Protein AF-A0A172WGR8-F1 (afdb_monomer)

Organism: NCBI:txid1712654

Secondary structure (DSSP, 8-state):
-GGGT--SPPP------PPP--SEEEEEESS-SS-TTEEEEEEEES-THHHHTT-SPPEEEEEE-PPPPP---

Radius of gyration: 17.81 Å; Cα contacts (8 Å, |Δi|>4): 87; chains: 1; bounding box: 34×48×36 Å

pLDDT: mean 84.31, std 12.98, range [53.75, 97.44]

Sequence (73 aa):
MKRLGIDREAKMAVVVQRQVNPKLSGVLFTRSPNELDKALVEFVKGFPEKLVGGKRAVSVSFFRATPPRSKTP

Mean predicted aligned error: 8.57 Å

Structure (mmCIF, N/CA/C/O backbone):
data_AF-A0A172WGR8-F1
#
_entry.id   AF-A0A172WGR8-F1
#
loop_
_atom_site.group_PDB
_atom_site.id
_atom_site.type_symbol
_atom_site.label_atom_id
_atom_site.label_alt_id
_atom_site.label_comp_id
_atom_site.label_asym_id
_atom_site.label_entity_id
_atom_site.label_seq_id
_atom_site.pdbx_PDB_ins_code
_atom_site.Cartn_x
_atom_site.Cartn_y
_atom_site.Cartn_z
_atom_site.occupancy
_atom_site.B_iso_or_equiv
_atom_site.auth_seq_id
_atom_site.auth_comp_id
_atom_site.auth_asym_id
_atom_site.auth_atom_id
_atom_site.pdbx_PDB_model_num
ATOM 1 N N . MET A 1 1 ? -11.768 15.307 -16.529 1.00 54.81 1 MET A N 1
ATOM 2 C CA . MET A 1 1 ? -12.106 13.868 -16.647 1.00 54.81 1 MET A CA 1
ATOM 3 C C . MET A 1 1 ? -11.909 13.287 -18.051 1.00 54.81 1 MET A C 1
ATOM 5 O O . MET A 1 1 ? -11.524 12.131 -18.125 1.00 54.81 1 MET A O 1
ATOM 9 N N . LYS A 1 2 ? -12.017 14.066 -19.145 1.00 58.34 2 LYS A N 1
ATOM 10 C CA . LYS A 1 2 ? -11.723 13.597 -20.523 1.00 58.34 2 LYS A CA 1
ATOM 11 C C . LYS A 1 2 ? -10.364 12.893 -20.723 1.00 58.34 2 LYS A C 1
ATOM 13 O O . LYS A 1 2 ? -10.292 11.964 -21.509 1.00 58.34 2 LYS A O 1
ATOM 18 N N . ARG A 1 3 ? -9.302 13.273 -19.988 1.00 77.50 3 ARG A N 1
ATOM 19 C CA . ARG A 1 3 ? -7.983 12.590 -20.040 1.00 77.50 3 ARG A CA 1
ATOM 20 C C . ARG A 1 3 ? -8.011 11.123 -19.582 1.00 77.50 3 ARG A C 1
ATOM 22 O O . ARG A 1 3 ? -7.110 10.382 -19.939 1.00 77.50 3 ARG A O 1
ATOM 29 N N . LEU A 1 4 ? -9.008 10.731 -18.789 1.00 81.88 4 LEU A N 1
ATOM 30 C CA . LEU A 1 4 ? -9.187 9.365 -18.288 1.00 81.88 4 LEU A CA 1
ATOM 31 C C . LEU A 1 4 ? -10.287 8.604 -19.054 1.00 81.88 4 LEU A C 1
ATOM 33 O O . LEU A 1 4 ? -10.627 7.498 -18.656 1.00 81.88 4 LEU A O 1
ATOM 37 N N . GLY A 1 5 ? -10.873 9.198 -20.107 1.00 84.69 5 GLY A N 1
ATOM 38 C CA . GLY A 1 5 ? -11.973 8.588 -20.870 1.00 84.69 5 GLY A CA 1
ATOM 39 C C . GLY A 1 5 ? -13.259 8.376 -20.064 1.00 84.69 5 GLY A C 1
ATOM 40 O O . GLY A 1 5 ? -14.052 7.495 -20.377 1.00 84.69 5 GLY A O 1
ATOM 41 N N . ILE A 1 6 ? -13.448 9.127 -18.974 1.00 84.50 6 ILE A N 1
ATOM 42 C CA . ILE A 1 6 ? -14.660 9.027 -18.158 1.00 84.50 6 ILE A CA 1
ATOM 43 C C . ILE A 1 6 ? -15.680 10.017 -18.718 1.00 84.50 6 ILE A C 1
ATOM 45 O O . ILE A 1 6 ? -15.605 11.220 -18.451 1.00 84.50 6 ILE A O 1
ATOM 49 N N . ASP A 1 7 ? -16.609 9.482 -19.508 1.00 81.19 7 ASP A N 1
ATOM 50 C CA . ASP A 1 7 ? -17.583 10.255 -20.294 1.00 81.19 7 ASP A CA 1
ATOM 51 C C . ASP A 1 7 ? -18.931 10.444 -19.583 1.00 81.19 7 ASP A C 1
ATOM 53 O O . ASP A 1 7 ? -19.823 11.130 -20.080 1.00 81.19 7 ASP A O 1
ATOM 57 N N . ARG A 1 8 ? -19.094 9.829 -18.409 1.00 82.62 8 ARG A N 1
ATOM 58 C CA . ARG A 1 8 ? -20.301 9.902 -17.578 1.00 82.62 8 ARG A CA 1
ATOM 59 C C . ARG A 1 8 ? -19.979 10.527 -16.230 1.00 82.62 8 ARG A C 1
ATOM 61 O O . ARG A 1 8 ? -18.828 10.534 -15.797 1.00 82.62 8 ARG A O 1
ATOM 68 N N . GLU A 1 9 ? -21.009 11.014 -15.549 1.00 86.19 9 GLU A N 1
ATOM 69 C CA . GLU A 1 9 ? -20.876 11.502 -14.180 1.00 86.19 9 GLU A CA 1
ATOM 70 C C . GLU A 1 9 ? -20.391 10.368 -13.260 1.00 86.19 9 GLU A C 1
ATOM 72 O O . GLU A 1 9 ? -21.013 9.306 -13.158 1.00 86.19 9 GLU A O 1
ATOM 77 N N . ALA A 1 10 ? -19.231 10.571 -12.633 1.00 86.19 10 ALA A N 1
ATOM 78 C CA . ALA A 1 10 ? -18.623 9.581 -11.759 1.00 86.19 10 ALA A CA 1
ATOM 79 C C . ALA A 1 10 ? -19.389 9.514 -10.432 1.00 86.19 10 ALA A C 1
ATOM 81 O O . ALA A 1 10 ? -19.479 10.501 -9.704 1.00 86.19 10 ALA A O 1
ATOM 82 N N . LYS A 1 11 ? -19.916 8.334 -10.096 1.00 90.12 11 LYS A N 1
ATOM 83 C CA . LYS A 1 11 ? -20.513 8.071 -8.780 1.00 90.12 11 LYS A CA 1
ATOM 84 C C . LYS A 1 11 ? -19.424 7.659 -7.789 1.00 90.12 11 LYS A C 1
ATOM 86 O O . LYS A 1 11 ? -18.497 6.942 -8.159 1.00 90.12 11 LYS A O 1
ATOM 91 N N . MET A 1 12 ? -19.557 8.072 -6.529 1.00 92.62 12 MET A N 1
ATOM 92 C CA . MET A 1 12 ? -18.612 7.747 -5.457 1.00 92.62 12 MET A CA 1
ATOM 93 C C . MET A 1 12 ? -19.268 6.836 -4.419 1.00 92.62 12 MET A C 1
ATOM 95 O O . MET A 1 12 ? -20.313 7.169 -3.866 1.00 92.62 12 MET A O 1
ATOM 99 N N . ALA A 1 13 ? -18.635 5.698 -4.144 1.00 96.12 13 ALA A N 1
ATOM 100 C CA . ALA A 1 13 ? -18.963 4.848 -3.005 1.00 96.12 13 ALA A CA 1
ATOM 101 C C . ALA A 1 13 ? -18.016 5.160 -1.836 1.00 96.12 13 ALA A C 1
ATOM 103 O O . ALA A 1 13 ? -16.858 5.517 -2.053 1.00 96.12 13 ALA A O 1
ATOM 104 N N . VAL A 1 14 ? -18.502 5.010 -0.602 1.00 96.31 14 VAL A N 1
ATOM 105 C CA . VAL A 1 14 ? -17.720 5.250 0.620 1.00 96.31 14 VAL A CA 1
ATOM 106 C C . VAL A 1 14 ? -17.436 3.922 1.307 1.00 96.31 14 VAL A C 1
ATOM 108 O O . VAL A 1 14 ? -18.353 3.151 1.581 1.00 96.31 14 VAL A O 1
ATOM 111 N N . VAL A 1 15 ? -16.163 3.671 1.609 1.00 95.94 15 VAL A N 1
ATOM 112 C CA . VAL A 1 15 ? -15.734 2.510 2.394 1.00 95.94 15 VAL A CA 1
ATOM 113 C C . VAL A 1 15 ? -15.514 2.948 3.836 1.00 95.94 15 VAL A C 1
ATOM 115 O O . VAL A 1 15 ? -14.649 3.777 4.112 1.00 95.94 15 VAL A O 1
ATOM 118 N N . VAL A 1 16 ? -16.280 2.367 4.757 1.00 97.12 16 VAL A N 1
ATOM 119 C CA . VAL A 1 16 ? -16.069 2.515 6.201 1.00 97.12 16 VAL A CA 1
ATOM 120 C C . VAL A 1 16 ? -15.396 1.247 6.706 1.00 97.12 16 VAL A C 1
ATOM 122 O O . VAL A 1 16 ? -15.941 0.154 6.580 1.00 97.12 16 VAL A O 1
ATOM 125 N N . GLN A 1 17 ? -14.202 1.392 7.271 1.00 96.00 17 GLN A N 1
ATOM 126 C CA . GLN A 1 17 ? -13.423 0.283 7.814 1.00 96.00 17 GLN A CA 1
ATOM 127 C C . GLN A 1 17 ? -12.972 0.593 9.239 1.00 96.00 17 GLN A C 1
ATOM 129 O O . GLN A 1 17 ? -12.682 1.741 9.578 1.00 96.00 17 GLN A O 1
ATOM 134 N N . ARG A 1 18 ? -12.877 -0.441 10.078 1.00 97.44 18 ARG A N 1
ATOM 135 C CA . ARG A 1 18 ? -12.287 -0.309 11.412 1.00 97.44 18 ARG A CA 1
ATOM 136 C C . ARG A 1 18 ? -10.805 0.046 11.281 1.00 97.44 18 ARG A C 1
ATOM 138 O O . ARG A 1 18 ? -10.062 -0.641 10.584 1.00 97.44 18 ARG A O 1
ATOM 145 N N . GLN A 1 19 ? -10.363 1.068 12.008 1.00 95.31 19 GLN A N 1
ATOM 146 C CA . GLN A 1 19 ? -8.952 1.439 12.051 1.00 95.31 19 GLN A CA 1
ATOM 147 C C . GLN A 1 19 ? -8.129 0.386 12.808 1.00 95.31 19 GLN A C 1
ATOM 149 O O . GLN A 1 19 ? -8.476 -0.030 13.917 1.00 95.31 19 GLN A O 1
ATOM 154 N N . VAL A 1 20 ? -7.014 -0.025 12.210 1.00 94.50 20 VAL A N 1
ATOM 155 C CA . VAL A 1 20 ? -5.989 -0.866 12.843 1.00 94.50 20 VAL A CA 1
ATOM 156 C C . VAL A 1 20 ? -4.902 0.049 13.412 1.00 94.50 20 VAL A C 1
ATOM 158 O O . VAL A 1 20 ? -4.628 1.092 12.826 1.00 94.50 20 VAL A O 1
ATOM 161 N N . ASN A 1 21 ? -4.270 -0.324 14.532 1.00 95.69 21 ASN A N 1
ATOM 162 C CA . ASN A 1 21 ? -3.108 0.382 15.095 1.00 95.69 21 ASN A CA 1
ATOM 163 C C . ASN A 1 21 ? -1.801 -0.385 14.781 1.00 95.69 21 ASN A C 1
ATOM 165 O O . ASN A 1 21 ? -1.344 -1.182 15.607 1.00 95.69 21 ASN A O 1
ATOM 169 N N . PRO A 1 22 ? -1.230 -0.236 13.570 1.00 95.06 22 PRO A N 1
ATOM 170 C CA . PRO A 1 22 ? -0.099 -1.039 13.126 1.00 95.06 22 PRO A CA 1
ATOM 171 C C . PRO A 1 22 ? 1.227 -0.592 13.749 1.00 95.06 22 PRO A C 1
ATOM 173 O O . PRO A 1 22 ? 1.534 0.597 13.833 1.00 95.06 22 PRO A O 1
ATOM 176 N N . LYS A 1 23 ? 2.088 -1.561 14.081 1.00 95.62 23 LYS A N 1
ATOM 177 C CA . LYS A 1 23 ? 3.505 -1.287 14.389 1.00 95.62 23 LYS A CA 1
ATOM 178 C C . LYS A 1 23 ? 4.282 -0.894 13.125 1.00 95.62 23 LYS A C 1
ATOM 180 O O . LYS A 1 23 ? 5.099 0.026 13.162 1.00 95.62 23 LYS A O 1
ATOM 185 N N . LEU A 1 24 ? 3.995 -1.574 12.015 1.00 93.56 24 LEU A N 1
ATOM 186 C CA . LEU A 1 24 ? 4.533 -1.328 10.677 1.00 93.56 24 LEU A CA 1
ATOM 187 C C . LEU A 1 24 ? 3.391 -1.360 9.664 1.00 93.56 24 LEU A C 1
ATOM 189 O O . LEU A 1 24 ? 2.477 -2.174 9.793 1.00 93.56 24 LEU A O 1
ATOM 193 N N . SER A 1 25 ? 3.466 -0.509 8.653 1.00 94.50 25 SER A N 1
ATOM 194 C CA . SER A 1 25 ? 2.540 -0.503 7.523 1.00 94.50 25 SER A CA 1
ATOM 195 C C . SER A 1 25 ? 3.286 -0.171 6.235 1.00 94.50 25 SER A C 1
ATOM 197 O O . SER A 1 25 ? 4.361 0.431 6.277 1.00 94.50 25 SER A O 1
ATOM 199 N N . GLY A 1 26 ? 2.748 -0.601 5.095 1.00 93.75 26 GLY A N 1
ATOM 200 C CA . GLY A 1 26 ? 3.467 -0.517 3.834 1.00 93.75 26 GLY A CA 1
ATOM 201 C C . GLY A 1 26 ? 2.646 -0.885 2.607 1.00 93.75 26 GLY A C 1
ATOM 202 O O . GLY A 1 26 ? 1.467 -1.220 2.714 1.00 93.75 26 GLY A O 1
ATOM 203 N N . VAL A 1 27 ? 3.306 -0.839 1.454 1.00 94.12 27 VAL A N 1
ATOM 204 C CA . VAL A 1 27 ? 2.796 -1.287 0.157 1.00 94.12 27 VAL A CA 1
ATOM 205 C C . VAL A 1 27 ? 3.716 -2.384 -0.371 1.00 94.12 27 VAL A C 1
ATOM 207 O O . VAL A 1 27 ? 4.939 -2.298 -0.262 1.00 94.12 27 VAL A O 1
ATOM 210 N N . LEU A 1 28 ? 3.113 -3.424 -0.942 1.00 93.94 28 LEU A N 1
ATOM 211 C CA . LEU A 1 28 ? 3.805 -4.474 -1.678 1.00 93.94 28 LEU A CA 1
ATOM 212 C C . LEU A 1 28 ? 3.392 -4.387 -3.143 1.00 93.94 28 LEU A C 1
ATOM 214 O O . LEU A 1 28 ? 2.220 -4.558 -3.476 1.00 93.94 28 LEU A O 1
ATOM 218 N N . PHE A 1 29 ? 4.375 -4.217 -4.012 1.00 94.44 29 PHE A N 1
ATOM 219 C CA . PHE A 1 29 ? 4.238 -4.494 -5.430 1.00 94.44 29 PHE A CA 1
ATOM 220 C C . PHE A 1 29 ? 4.802 -5.889 -5.677 1.00 94.44 29 PHE A C 1
ATOM 222 O O . PHE A 1 29 ? 6.009 -6.107 -5.589 1.00 94.44 29 PHE A O 1
ATOM 229 N N . THR A 1 30 ? 3.932 -6.851 -5.981 1.00 92.88 30 THR A N 1
ATOM 230 C CA . THR A 1 30 ? 4.3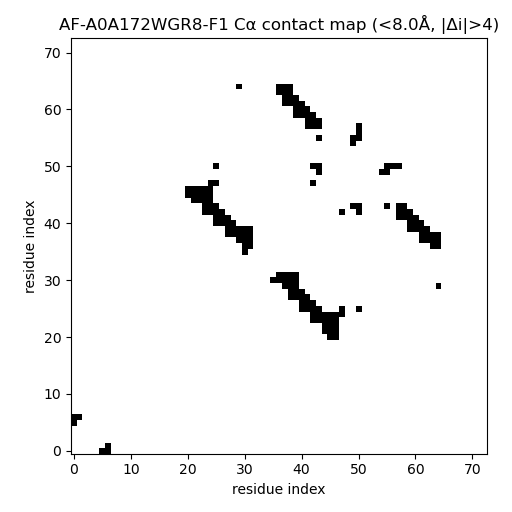49 -8.220 -6.340 1.00 92.88 30 THR A CA 1
ATOM 231 C C . THR A 1 30 ? 5.187 -8.249 -7.617 1.00 92.88 30 THR A C 1
ATOM 233 O O . THR A 1 30 ? 5.995 -9.154 -7.804 1.00 92.88 30 THR A O 1
ATOM 236 N N . ARG A 1 31 ? 5.022 -7.223 -8.457 1.00 92.00 31 ARG A N 1
ATOM 237 C CA . ARG A 1 31 ? 5.864 -6.891 -9.599 1.00 92.00 31 ARG A CA 1
ATOM 238 C C . ARG A 1 31 ? 6.217 -5.410 -9.522 1.00 92.00 31 ARG A C 1
ATOM 240 O O . ARG A 1 31 ? 5.316 -4.574 -9.561 1.00 92.00 31 ARG A O 1
ATOM 247 N N . SER A 1 32 ? 7.497 -5.085 -9.376 1.00 92.38 32 SER A N 1
ATOM 248 C CA . SER A 1 32 ? 7.961 -3.706 -9.257 1.00 92.38 32 SER A CA 1
ATOM 249 C C . SER A 1 32 ? 7.620 -2.942 -10.538 1.00 92.38 32 SER A C 1
ATOM 251 O O . SER A 1 32 ? 7.842 -3.463 -11.633 1.00 92.38 32 SER A O 1
ATOM 253 N N . PRO A 1 33 ? 7.098 -1.710 -10.423 1.00 90.94 33 PRO A N 1
ATOM 254 C CA . PRO A 1 33 ? 6.741 -0.900 -11.584 1.00 90.94 33 PRO A CA 1
ATOM 255 C C . PRO A 1 33 ? 7.960 -0.518 -12.438 1.00 90.94 33 PRO A C 1
ATOM 257 O O . PRO A 1 33 ? 7.803 -0.271 -13.630 1.00 90.94 33 PRO A O 1
ATOM 260 N N . ASN A 1 34 ? 9.162 -0.512 -11.848 1.00 91.31 34 ASN A N 1
ATOM 261 C CA . ASN A 1 34 ? 10.413 -0.168 -12.531 1.00 91.31 34 ASN A CA 1
ATOM 262 C C . ASN A 1 34 ? 11.256 -1.404 -12.896 1.00 91.31 34 ASN A C 1
ATOM 264 O O . ASN A 1 34 ? 12.045 -1.352 -13.832 1.00 91.31 34 ASN A O 1
ATOM 268 N N . GLU A 1 35 ? 11.099 -2.514 -12.165 1.00 91.38 35 GLU A N 1
ATOM 269 C CA . GLU A 1 35 ? 11.886 -3.745 -12.330 1.00 91.38 35 GLU A CA 1
ATOM 270 C C . GLU A 1 35 ? 10.964 -4.966 -12.324 1.00 91.38 35 GLU A C 1
ATOM 272 O O . GLU A 1 35 ? 10.687 -5.583 -11.297 1.00 91.38 35 GLU A O 1
ATOM 277 N N . LEU A 1 36 ? 10.446 -5.298 -13.501 1.00 89.75 36 LEU A N 1
ATOM 278 C CA . LEU A 1 36 ? 9.336 -6.230 -13.675 1.00 89.75 36 LEU A CA 1
ATOM 279 C C . LEU A 1 36 ? 9.604 -7.688 -13.236 1.00 89.75 36 LEU A C 1
ATOM 281 O O . LEU A 1 36 ? 8.672 -8.489 -13.256 1.00 89.75 36 LEU A O 1
ATOM 285 N N . ASP A 1 37 ? 10.833 -8.059 -12.889 1.00 90.25 37 ASP A N 1
ATOM 286 C CA . ASP A 1 37 ? 11.241 -9.375 -12.373 1.00 90.25 37 ASP A CA 1
ATOM 287 C C . ASP A 1 37 ? 11.381 -9.411 -10.836 1.00 90.25 37 ASP A C 1
ATOM 289 O O . ASP A 1 37 ? 11.663 -10.460 -10.245 1.00 90.25 37 ASP A O 1
ATOM 293 N N . LYS A 1 38 ? 11.174 -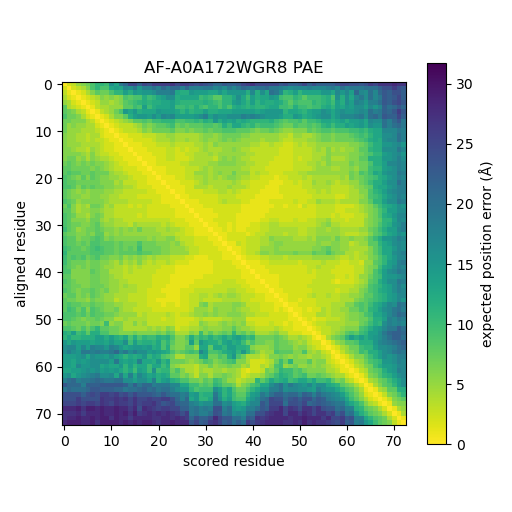8.273 -10.169 1.00 89.06 38 LYS A N 1
ATOM 294 C CA . LYS A 1 38 ? 11.329 -8.121 -8.720 1.00 89.06 38 LYS A CA 1
ATOM 295 C C . LYS A 1 38 ? 10.008 -7.778 -8.051 1.00 89.06 38 LYS A C 1
ATOM 297 O O . LYS A 1 38 ? 9.162 -7.106 -8.628 1.00 89.06 38 LYS A O 1
ATOM 302 N N . ALA A 1 39 ? 9.867 -8.185 -6.798 1.00 92.25 39 ALA A N 1
ATOM 303 C CA . ALA A 1 39 ? 8.899 -7.615 -5.877 1.00 92.25 39 ALA A CA 1
ATOM 304 C C . ALA A 1 39 ? 9.530 -6.424 -5.141 1.00 92.25 39 ALA A C 1
ATOM 306 O O . ALA A 1 39 ? 10.728 -6.427 -4.840 1.00 92.25 39 ALA A O 1
ATOM 307 N N . LEU A 1 40 ? 8.712 -5.421 -4.834 1.00 93.00 40 LEU A N 1
ATOM 308 C CA . LEU A 1 40 ? 9.098 -4.216 -4.106 1.00 93.00 40 LEU A CA 1
ATOM 309 C C . LEU A 1 40 ? 8.229 -4.074 -2.860 1.00 93.00 40 LEU A C 1
ATOM 311 O O . LEU A 1 40 ? 7.002 -4.068 -2.956 1.00 93.00 40 LEU A O 1
ATOM 315 N N . VAL A 1 41 ? 8.872 -3.937 -1.703 1.00 94.25 41 VAL A N 1
ATOM 316 C CA . VAL A 1 41 ? 8.215 -3.628 -0.432 1.00 94.25 41 VAL A CA 1
ATOM 317 C C . VAL A 1 41 ? 8.672 -2.261 0.046 1.00 94.25 41 VAL A C 1
ATOM 319 O O . VAL A 1 41 ? 9.868 -2.007 0.190 1.00 94.25 41 VAL A O 1
ATOM 322 N N . GLU A 1 42 ? 7.702 -1.411 0.345 1.00 93.31 42 GLU A N 1
ATOM 323 C CA . GLU A 1 42 ? 7.896 -0.085 0.917 1.00 93.31 42 GLU A CA 1
ATOM 324 C C . GLU A 1 42 ? 7.142 0.004 2.238 1.00 93.31 42 GLU A C 1
ATOM 326 O O . GLU A 1 42 ? 5.954 -0.311 2.284 1.00 93.31 42 GLU A O 1
ATOM 331 N N . PHE A 1 43 ? 7.800 0.411 3.325 1.00 94.50 43 PHE A N 1
ATOM 332 C CA . PHE A 1 43 ? 7.154 0.431 4.639 1.00 94.50 43 PHE A CA 1
ATOM 333 C C . PHE A 1 43 ? 7.659 1.531 5.578 1.00 94.50 43 PHE A C 1
ATOM 335 O O . PHE A 1 43 ? 8.757 2.075 5.439 1.00 94.50 43 PHE A O 1
ATOM 342 N N . VAL A 1 44 ? 6.827 1.840 6.575 1.00 93.12 44 VAL A N 1
ATOM 343 C CA . VAL A 1 44 ? 7.081 2.806 7.649 1.00 93.12 44 VAL A CA 1
ATOM 344 C C . VAL A 1 44 ? 6.582 2.278 8.996 1.00 93.12 44 VAL A C 1
ATOM 346 O O . VAL A 1 44 ? 5.717 1.406 9.077 1.00 93.12 44 VAL A O 1
ATOM 349 N N . LYS A 1 45 ? 7.103 2.850 10.087 1.00 92.69 45 LYS A N 1
ATOM 350 C CA . LYS A 1 45 ? 6.552 2.653 11.437 1.00 92.69 45 LYS A CA 1
ATOM 351 C C . LYS A 1 45 ? 5.250 3.430 11.622 1.00 92.69 45 LYS A C 1
ATOM 353 O O . LYS A 1 45 ? 5.202 4.630 11.328 1.00 92.69 45 LYS A O 1
ATOM 358 N N . GLY A 1 46 ? 4.254 2.777 12.215 1.00 93.12 46 GLY A N 1
ATOM 359 C CA . GLY A 1 46 ? 2.932 3.353 12.451 1.00 93.12 46 GLY A CA 1
ATOM 360 C C . GLY A 1 46 ? 2.047 3.316 11.206 1.00 93.12 46 GLY A C 1
ATOM 361 O O . GLY A 1 46 ? 2.114 2.372 10.425 1.00 93.12 46 GLY A O 1
ATOM 362 N N . PHE A 1 47 ? 1.208 4.337 11.041 1.00 93.19 47 PHE A N 1
ATOM 363 C CA . PHE A 1 47 ? 0.143 4.378 10.036 1.00 93.19 47 PHE A CA 1
ATOM 364 C C . PHE A 1 47 ? 0.619 4.652 8.586 1.00 93.19 47 PHE A C 1
ATOM 366 O O . PHE A 1 47 ? 1.581 5.412 8.398 1.00 93.19 47 PHE A O 1
ATOM 373 N N . PRO A 1 48 ? -0.056 4.076 7.566 1.00 91.00 48 PRO A N 1
ATOM 374 C CA . PRO A 1 48 ? 0.403 4.068 6.171 1.00 91.00 48 PRO A CA 1
ATOM 375 C C . PRO A 1 48 ? 0.233 5.403 5.441 1.00 91.00 48 PRO A C 1
ATOM 377 O O . PRO A 1 48 ? 0.893 5.641 4.434 1.00 91.00 48 PRO A O 1
ATOM 380 N N . GLU A 1 49 ? -0.598 6.321 5.931 1.00 89.56 49 GLU A N 1
ATOM 381 C CA . GLU A 1 49 ? -0.850 7.614 5.278 1.00 89.56 49 GLU A CA 1
ATOM 382 C C . GLU A 1 49 ? 0.411 8.485 5.264 1.00 89.56 49 GLU A C 1
ATOM 384 O O . GLU A 1 49 ? 0.566 9.362 4.416 1.00 89.56 49 GLU A O 1
ATOM 389 N N . LYS A 1 50 ? 1.349 8.230 6.187 1.00 85.88 50 LYS A N 1
ATOM 390 C CA . LYS A 1 50 ? 2.668 8.877 6.192 1.00 85.88 50 LYS A CA 1
ATOM 391 C C . LYS A 1 50 ? 3.550 8.402 5.037 1.00 85.88 50 LYS A C 1
ATOM 393 O O . LYS A 1 50 ? 4.341 9.204 4.546 1.00 85.88 50 LYS A O 1
ATOM 398 N N . LEU A 1 51 ? 3.408 7.137 4.632 1.00 89.06 51 LEU A N 1
ATOM 399 C CA . LEU A 1 51 ? 4.071 6.556 3.466 1.00 89.06 51 LEU A CA 1
ATOM 400 C C . LEU A 1 51 ? 3.427 7.089 2.182 1.00 89.06 51 LEU A C 1
ATOM 402 O O . LEU A 1 51 ? 4.087 7.770 1.407 1.00 89.06 51 LEU A O 1
ATOM 406 N N . VAL A 1 52 ? 2.121 6.861 2.008 1.00 87.81 52 VAL A N 1
ATOM 407 C CA . VAL A 1 52 ? 1.387 7.231 0.782 1.00 87.81 52 VAL A CA 1
ATOM 408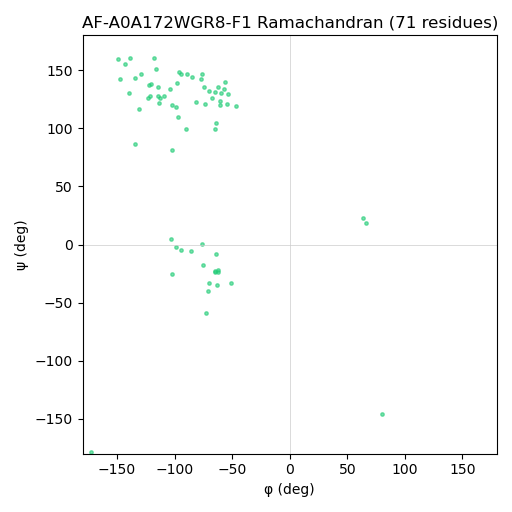 C C . VAL A 1 52 ? 1.372 8.745 0.560 1.00 87.81 52 VAL A C 1
ATOM 410 O O . VAL A 1 52 ? 1.458 9.213 -0.569 1.00 87.81 52 VAL A O 1
ATOM 413 N N . GLY A 1 53 ? 1.312 9.530 1.637 1.00 88.12 53 GLY A N 1
ATOM 414 C CA . GLY A 1 53 ? 1.372 10.988 1.567 1.00 88.12 53 GLY A CA 1
ATOM 415 C C . GLY A 1 53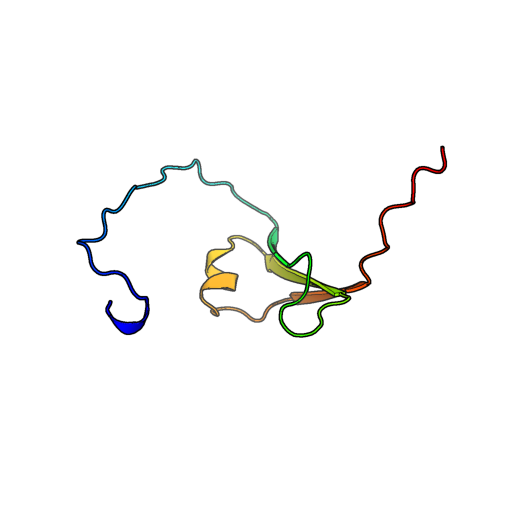 ? 2.772 11.562 1.328 1.00 88.12 53 GLY A C 1
ATOM 416 O O . GLY A 1 53 ? 2.903 12.783 1.340 1.00 88.12 53 GLY A O 1
ATOM 417 N N . GLY A 1 54 ? 3.816 10.731 1.195 1.00 84.75 54 GLY A N 1
ATOM 418 C CA . GLY A 1 54 ? 5.196 11.175 0.949 1.00 84.75 54 GLY A CA 1
ATOM 419 C C . GLY A 1 54 ? 5.828 11.966 2.101 1.00 84.75 54 GLY A C 1
ATOM 420 O O . GLY A 1 54 ? 6.797 12.692 1.904 1.00 84.75 54 GLY A O 1
ATOM 421 N N . LYS A 1 55 ? 5.280 11.866 3.318 1.00 79.19 55 LYS A N 1
ATOM 422 C CA . LYS A 1 55 ? 5.662 12.711 4.468 1.00 79.19 55 LYS A CA 1
ATOM 423 C C . LYS A 1 55 ? 6.863 12.179 5.250 1.00 79.19 55 LYS A C 1
ATOM 425 O O . LYS A 1 55 ? 7.289 12.804 6.221 1.00 79.19 55 LYS A O 1
ATOM 430 N N . ARG A 1 56 ? 7.370 10.995 4.908 1.00 77.12 56 ARG A N 1
ATOM 431 C CA . ARG A 1 56 ? 8.476 10.348 5.617 1.00 77.12 56 ARG A CA 1
ATOM 432 C C . ARG A 1 56 ? 9.319 9.526 4.650 1.00 77.12 56 ARG A C 1
ATOM 434 O O . ARG A 1 56 ? 8.774 8.868 3.771 1.00 77.12 56 ARG A O 1
ATOM 441 N N . ALA A 1 57 ? 10.633 9.538 4.871 1.00 73.81 57 ALA A N 1
ATOM 442 C CA . ALA A 1 57 ? 11.565 8.658 4.177 1.00 73.81 57 ALA A CA 1
ATOM 443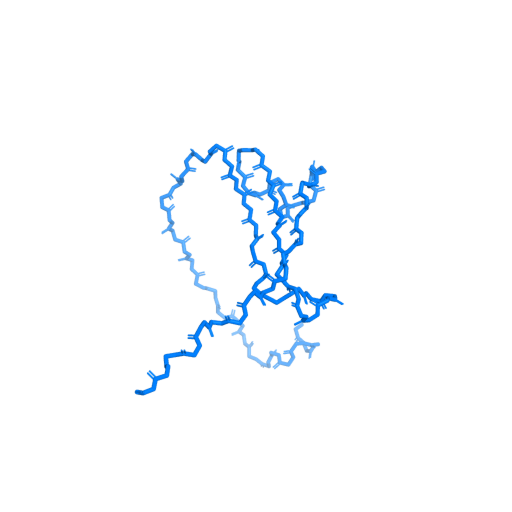 C C . ALA A 1 57 ? 11.179 7.186 4.391 1.00 73.81 57 ALA A C 1
ATOM 445 O O . ALA A 1 57 ? 10.868 6.761 5.509 1.00 73.81 57 ALA A O 1
ATOM 446 N N . VAL A 1 58 ? 11.175 6.435 3.298 1.00 82.88 58 VAL A N 1
ATOM 447 C CA . V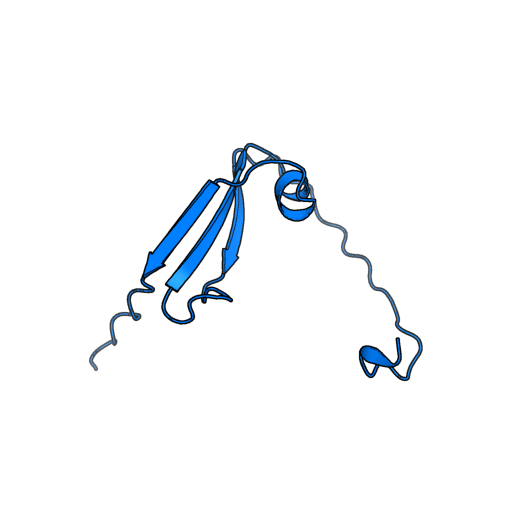AL A 1 58 ? 10.631 5.080 3.223 1.00 82.88 58 VAL A CA 1
ATOM 448 C C . VAL A 1 58 ? 11.757 4.069 3.357 1.00 82.88 58 VAL A C 1
ATOM 450 O O . VAL A 1 58 ? 12.825 4.243 2.772 1.00 82.88 58 VAL A O 1
ATOM 453 N N . SER A 1 59 ? 11.525 2.997 4.112 1.00 84.06 59 SER A N 1
ATOM 454 C CA . SER A 1 59 ? 12.384 1.818 4.028 1.00 84.06 59 SER A CA 1
ATOM 455 C C . SER A 1 59 ? 11.951 0.984 2.827 1.00 84.06 59 SER A C 1
ATOM 457 O O . SER A 1 59 ? 10.788 0.589 2.738 1.00 84.06 59 SER A O 1
ATOM 459 N N . VAL A 1 60 ? 12.885 0.742 1.907 1.00 81.56 60 VAL A N 1
ATOM 460 C CA . VAL A 1 60 ? 12.644 0.062 0.630 1.00 81.56 60 VAL A CA 1
ATOM 461 C C . VAL A 1 60 ? 13.392 -1.266 0.616 1.00 81.56 60 VAL A C 1
ATOM 463 O O . VAL A 1 60 ? 14.548 -1.343 1.033 1.00 81.56 60 VAL A O 1
ATOM 466 N N . SER A 1 61 ? 12.748 -2.334 0.156 1.00 82.00 61 SER A N 1
ATOM 467 C CA . SER A 1 61 ? 13.382 -3.643 -0.012 1.00 82.00 61 SER A CA 1
ATOM 468 C C . SER A 1 61 ? 12.927 -4.304 -1.307 1.00 82.00 61 SER A C 1
ATOM 470 O O . SER A 1 61 ? 11.730 -4.398 -1.578 1.00 82.00 61 SER A O 1
ATOM 472 N N . PHE A 1 62 ? 13.895 -4.780 -2.091 1.00 78.06 62 PHE A N 1
ATOM 473 C CA . PHE A 1 62 ? 13.655 -5.533 -3.318 1.00 78.06 62 PHE A CA 1
ATOM 474 C C . PHE A 1 62 ? 13.908 -7.014 -3.083 1.00 78.06 62 PHE A C 1
ATOM 476 O O . PHE A 1 62 ? 14.943 -7.402 -2.541 1.00 78.06 62 PHE A O 1
ATOM 483 N N . PHE A 1 63 ? 12.988 -7.843 -3.559 1.00 76.56 63 PHE A N 1
ATOM 484 C CA . PHE A 1 63 ? 13.121 -9.292 -3.534 1.00 76.56 63 PHE A CA 1
ATOM 485 C C . PHE A 1 63 ? 13.012 -9.809 -4.962 1.00 76.56 63 PHE A C 1
ATOM 487 O O . PHE A 1 63 ? 12.149 -9.366 -5.717 1.00 76.56 63 PHE A O 1
ATOM 494 N N . ARG A 1 64 ? 13.856 -10.765 -5.358 1.00 68.62 64 ARG A N 1
ATOM 495 C CA . ARG A 1 64 ? 13.563 -11.539 -6.568 1.00 68.62 64 ARG A CA 1
ATOM 496 C C . ARG A 1 64 ? 12.335 -12.385 -6.277 1.00 68.62 64 ARG A C 1
ATOM 498 O O . ARG A 1 64 ? 12.325 -13.105 -5.280 1.00 68.62 64 ARG A O 1
ATOM 505 N N . ALA A 1 65 ? 11.315 -12.283 -7.123 1.00 60.97 65 ALA A N 1
ATOM 506 C CA . ALA A 1 65 ? 10.190 -13.195 -7.037 1.00 60.97 65 ALA A CA 1
ATOM 507 C C . ALA A 1 65 ? 10.730 -14.597 -7.339 1.00 60.97 65 ALA A C 1
ATOM 509 O O . ALA A 1 65 ? 11.066 -14.908 -8.481 1.00 60.97 65 ALA A O 1
ATOM 510 N N . THR A 1 66 ? 10.893 -15.438 -6.318 1.00 59.41 66 THR A N 1
ATOM 511 C CA . THR A 1 66 ? 11.122 -16.860 -6.553 1.00 59.41 66 THR A CA 1
ATOM 512 C C . THR A 1 66 ? 9.893 -17.369 -7.300 1.00 59.41 66 THR A C 1
ATOM 514 O O . THR A 1 66 ? 8.778 -17.183 -6.800 1.00 59.41 66 THR A O 1
ATOM 517 N N . PRO A 1 67 ? 10.043 -17.966 -8.496 1.00 56.22 67 PRO A N 1
ATOM 518 C CA . PRO A 1 67 ? 8.900 -18.546 -9.179 1.00 56.22 67 PRO A CA 1
ATOM 519 C C . PRO A 1 67 ? 8.245 -19.562 -8.233 1.00 56.22 67 PRO A C 1
ATOM 521 O O . PRO A 1 67 ? 8.963 -20.265 -7.508 1.00 56.22 67 PRO A O 1
ATOM 524 N N . PRO A 1 68 ? 6.901 -19.632 -8.183 1.00 55.16 68 PRO A N 1
ATOM 525 C CA . PRO A 1 68 ? 6.238 -20.659 -7.397 1.00 55.16 68 PRO A CA 1
ATOM 526 C C . PRO A 1 68 ? 6.808 -22.008 -7.836 1.00 55.16 68 PRO A C 1
ATOM 528 O O . PRO A 1 68 ? 6.896 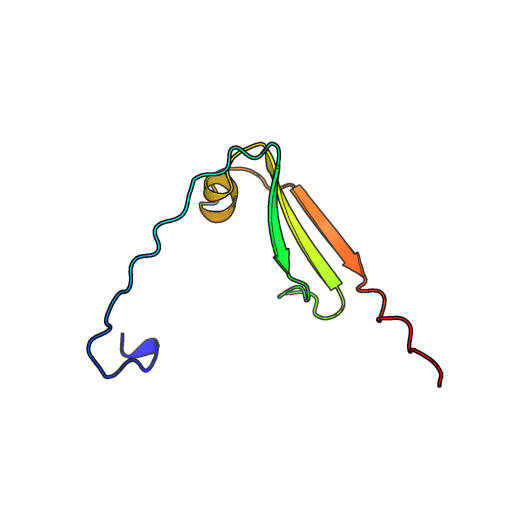-22.265 -9.039 1.00 55.16 68 PRO A O 1
ATOM 531 N N . ARG A 1 69 ? 7.246 -22.842 -6.877 1.00 53.75 69 ARG A N 1
ATOM 532 C CA . ARG A 1 69 ? 7.675 -24.216 -7.175 1.00 53.75 69 ARG A CA 1
ATOM 533 C C . ARG A 1 69 ? 6.604 -24.825 -8.069 1.00 53.75 69 ARG A C 1
ATOM 535 O O . ARG A 1 69 ? 5.444 -24.893 -7.656 1.00 53.75 69 ARG A O 1
ATOM 542 N N . SER A 1 70 ? 6.979 -25.220 -9.285 1.00 60.12 70 SER A N 1
ATOM 543 C CA . SER A 1 70 ? 6.094 -26.023 -10.111 1.00 60.12 70 SER A CA 1
ATOM 544 C C . SER A 1 70 ? 5.723 -27.235 -9.266 1.00 60.12 70 SER A C 1
ATOM 546 O O . SER A 1 70 ? 6.592 -27.955 -8.771 1.00 60.12 70 SER A O 1
ATOM 548 N N . LYS A 1 71 ? 4.425 -27.420 -9.013 1.00 54.16 71 LYS A N 1
ATOM 549 C CA . LYS A 1 71 ? 3.946 -28.726 -8.581 1.00 54.16 71 LYS A CA 1
ATOM 550 C C . LYS A 1 71 ? 4.204 -29.631 -9.777 1.00 54.16 71 LYS A C 1
ATOM 552 O O . LYS A 1 71 ? 3.503 -29.534 -10.779 1.00 54.16 71 LYS A O 1
ATOM 557 N N . THR A 1 72 ? 5.299 -30.379 -9.729 1.00 53.88 72 THR A N 1
ATOM 558 C CA . THR A 1 72 ? 5.525 -31.489 -10.648 1.00 53.88 72 THR A CA 1
ATOM 559 C C . THR A 1 72 ? 4.357 -32.461 -10.436 1.00 53.88 72 THR A C 1
ATOM 561 O O . THR A 1 72 ? 4.019 -32.690 -9.269 1.00 53.88 72 THR A O 1
ATOM 564 N N . PRO A 1 73 ? 3.672 -32.916 -11.500 1.00 61.22 73 PRO A N 1
ATOM 565 C CA . PRO A 1 73 ? 2.637 -33.937 -11.374 1.00 61.22 73 PRO A CA 1
ATOM 566 C C . PRO A 1 73 ? 3.202 -35.244 -10.809 1.00 61.22 73 PRO A C 1
ATOM 568 O O . PRO A 1 73 ? 4.409 -35.508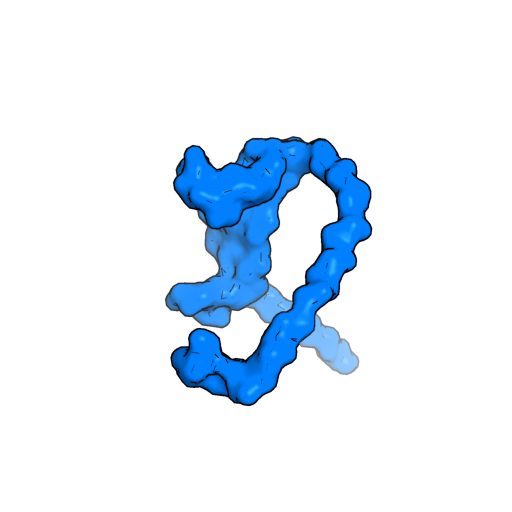 -11.025 1.00 61.22 73 PRO A O 1
#

Nearest PDB structures (foldseek):
  5hv6-assembly1_A  TM=8.779E-01  e=2.203E-02  Listeria monocytogenes
  6elm-assembly1_A  TM=4.530E-01  e=2.351E+00  Homo sapiens
  5v4n-a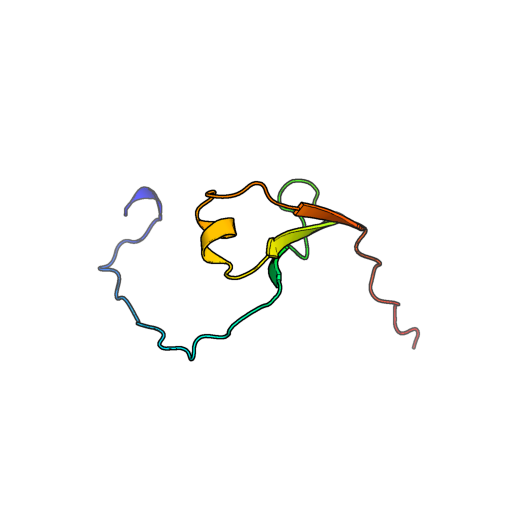ssembly2_F  TM=4.155E-01  e=6.453E+00  Homo sapiens

Solvent-accessible surface area (backbone atoms only — not comparable to full-atom values): 4871 Å² total; per-residue (Å²): 99,72,93,75,70,51,89,62,90,82,84,84,85,84,88,88,75,86,86,78,89,44,72,60,29,65,52,75,34,81,51,22,95,90,44,76,72,24,22,33,39,39,36,43,76,30,66,45,66,43,53,80,66,67,73,49,91,68,52,74,49,79,41,74,60,73,74,76,79,76,80,75,130

Foldseek 3Di:
DVVVVPPDDDDDDDDDDDDDWDQKDWDWDCADPVHRQKIKIWMDGTDCCCVVVVVDDIDIDIDGPDPPPPPDD

InterPro domains:
  IPR002192 Pyruvate phosphate dikinase, AMP/ATP-binding [PF01326] (5-56)